Protein AF-A0A540VM34-F1 (afdb_monomer_lite)

Sequence (137 aa):
MKKLFKFVLFAAFVAGVVYAVKKVLAPPEGSSNQAGSGVLPPTEPVKSLDEAPLGGQISEELLKILVCPEDKGPLELVDDGKFLLNPRNGYKYPIRNGIPVMLIEEGKKYRDPSLIRQDGAGAQQTSDAPQASTQEG

pLDDT: mean 80.33, std 18.0, range [42.62, 98.25]

Secondary structure (DSSP, 8-state):
-HHHHHHHHHHHHHHHHHHHHHHHS---S------S---PPTT-----GGGSPB-----HHHHHH---TTT----EEETTTTEEEETTTTEEEEEETTEE---HHHHHHT--GGG---SS-----------------

Radius of gyration: 28.32 Å; chains: 1; bounding box: 49×44×104 Å

Structure (mmCIF, N/CA/C/O backbone):
data_AF-A0A540VM34-F1
#
_entry.id   AF-A0A540VM34-F1
#
loop_
_atom_site.group_PDB
_atom_site.id
_atom_site.type_symbol
_atom_site.label_atom_id
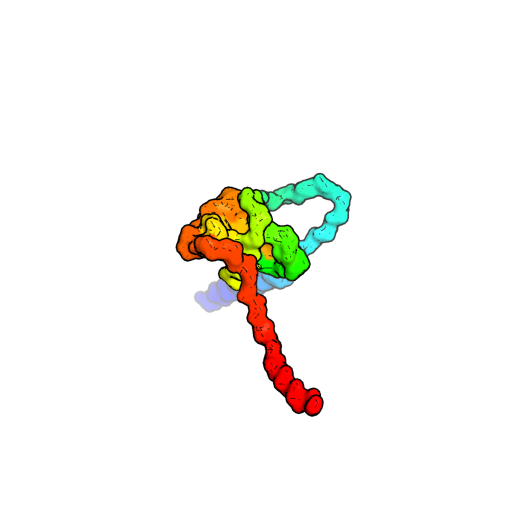_atom_site.label_alt_id
_atom_site.label_comp_id
_atom_site.label_asym_id
_atom_site.label_entity_id
_atom_site.label_seq_id
_atom_site.pdbx_PDB_ins_code
_atom_site.Cartn_x
_atom_site.Cartn_y
_atom_site.Cartn_z
_atom_site.occupancy
_atom_site.B_iso_or_equiv
_atom_site.auth_seq_id
_atom_site.auth_comp_id
_atom_site.auth_asym_id
_atom_site.auth_atom_id
_atom_site.pdbx_PDB_model_num
ATOM 1 N N . MET A 1 1 ? -13.014 -6.827 68.644 1.00 57.69 1 MET A N 1
ATOM 2 C CA . MET A 1 1 ? -12.666 -7.178 67.243 1.00 57.69 1 MET A CA 1
ATOM 3 C C . MET A 1 1 ? -13.706 -6.741 66.196 1.00 57.69 1 MET A C 1
ATOM 5 O O . MET A 1 1 ? -13.311 -6.310 65.126 1.00 57.69 1 MET A O 1
ATOM 9 N N . LYS A 1 2 ? -15.021 -6.740 66.485 1.00 56.34 2 LYS A N 1
ATOM 10 C CA . LYS A 1 2 ? -16.077 -6.352 65.514 1.00 56.34 2 LYS A CA 1
ATOM 11 C C . LYS A 1 2 ? -16.075 -4.871 65.081 1.00 56.34 2 LYS A C 1
ATOM 13 O O . LYS A 1 2 ? -16.583 -4.551 64.013 1.00 56.34 2 LYS A O 1
ATOM 18 N N . LYS A 1 3 ? -15.520 -3.964 65.900 1.00 62.41 3 LYS A N 1
ATOM 19 C CA . LYS A 1 3 ? -15.430 -2.529 65.567 1.00 62.41 3 LYS A CA 1
ATOM 20 C C . LYS A 1 3 ? -14.343 -2.243 64.525 1.00 62.41 3 LYS A C 1
ATOM 22 O O . LYS A 1 3 ? -14.598 -1.473 63.613 1.00 62.41 3 LYS A O 1
ATOM 27 N N . LEU A 1 4 ? -13.203 -2.935 64.588 1.00 71.31 4 LEU A N 1
ATOM 28 C CA . LEU A 1 4 ? -12.113 -2.780 63.617 1.00 71.31 4 LEU A CA 1
ATOM 29 C C . LEU A 1 4 ? -12.533 -3.238 62.210 1.00 71.31 4 LEU A C 1
ATOM 31 O O . LEU A 1 4 ? -12.266 -2.549 61.235 1.00 71.31 4 LEU A O 1
ATOM 35 N N . PHE A 1 5 ? -13.290 -4.337 62.117 1.00 72.25 5 PHE A N 1
ATOM 36 C CA . PHE A 1 5 ? -13.807 -4.829 60.836 1.00 72.25 5 PHE A CA 1
ATOM 37 C C . PHE A 1 5 ? -14.800 -3.849 60.184 1.00 72.25 5 PHE A C 1
ATOM 39 O O . PHE A 1 5 ? -14.773 -3.646 58.976 1.00 72.25 5 PHE A O 1
ATOM 46 N N . LYS A 1 6 ? -15.630 -3.166 60.986 1.00 71.06 6 LYS A N 1
ATOM 47 C CA . LYS A 1 6 ? -16.544 -2.120 60.493 1.00 71.06 6 LYS A CA 1
ATOM 48 C C . LYS A 1 6 ? -15.804 -0.884 59.971 1.00 71.06 6 LYS A C 1
ATOM 50 O O . LYS A 1 6 ? -16.241 -0.317 58.977 1.00 71.06 6 LYS A O 1
ATOM 55 N N . PHE A 1 7 ? -14.682 -0.501 60.587 1.00 84.00 7 PHE A N 1
ATOM 56 C CA . PHE A 1 7 ? -13.844 0.596 60.087 1.00 84.00 7 PHE A CA 1
ATOM 57 C C . PHE A 1 7 ? -13.169 0.253 58.754 1.00 84.00 7 PHE A C 1
ATOM 59 O O . PHE A 1 7 ? -13.161 1.088 57.855 1.00 84.00 7 PHE A O 1
ATOM 66 N N . VAL A 1 8 ? -12.669 -0.977 58.592 1.00 82.50 8 VAL A N 1
ATOM 67 C CA . VAL A 1 8 ? -12.047 -1.425 57.333 1.00 82.50 8 VAL A CA 1
ATOM 68 C C . VAL A 1 8 ? -13.070 -1.484 56.195 1.00 82.50 8 VAL A C 1
ATOM 70 O O . VAL A 1 8 ? -12.796 -0.989 55.103 1.00 82.50 8 VAL A O 1
ATOM 73 N N . LEU A 1 9 ? -14.276 -2.007 56.452 1.00 81.94 9 LEU A N 1
ATOM 74 C CA . LEU A 1 9 ? -15.349 -2.016 55.451 1.00 81.94 9 LEU A CA 1
ATOM 75 C C . LEU A 1 9 ? -15.804 -0.603 55.072 1.00 81.94 9 LEU A C 1
ATOM 77 O O . LEU A 1 9 ? -16.037 -0.330 53.898 1.00 81.94 9 LEU A O 1
ATOM 81 N N . PHE A 1 10 ? -15.890 0.306 56.045 1.00 85.31 10 PHE A N 1
ATOM 82 C CA . PHE A 1 10 ? -16.249 1.696 55.779 1.00 85.31 10 PHE A CA 1
ATOM 83 C C . PHE A 1 10 ? -15.180 2.412 54.942 1.00 85.31 10 PHE A C 1
ATOM 85 O O . PHE A 1 10 ? -15.513 3.087 53.972 1.00 85.31 10 PHE A O 1
ATOM 92 N N . ALA A 1 11 ? -13.896 2.210 55.249 1.00 87.19 11 ALA A N 1
ATOM 93 C CA . ALA A 1 11 ? -12.796 2.789 54.480 1.00 87.19 11 ALA A CA 1
ATOM 94 C C . ALA A 1 11 ? -12.765 2.279 53.027 1.00 87.19 11 ALA A C 1
ATOM 96 O O . ALA A 1 11 ? -12.603 3.074 52.101 1.00 87.19 11 ALA A O 1
ATOM 97 N N . ALA A 1 12 ? -12.985 0.977 52.814 1.00 86.62 12 ALA A N 1
ATOM 98 C CA . ALA A 1 12 ? -13.058 0.391 51.476 1.00 86.62 12 ALA A CA 1
ATOM 99 C C . ALA A 1 12 ? -14.254 0.927 50.672 1.00 86.62 12 ALA A C 1
ATOM 101 O O . ALA A 1 12 ? -14.125 1.221 49.484 1.00 86.62 12 ALA A O 1
ATOM 102 N N . PHE A 1 13 ? -15.404 1.111 51.327 1.00 90.56 13 PHE A N 1
ATOM 103 C CA . PHE A 1 13 ? -16.590 1.683 50.697 1.00 90.56 13 PHE A CA 1
ATOM 104 C C . PHE A 1 13 ? -16.362 3.139 50.270 1.00 90.56 13 PHE A C 1
ATOM 106 O O . PHE A 1 13 ? -16.627 3.489 49.123 1.00 90.56 13 PHE A O 1
ATOM 113 N N . VAL A 1 14 ? -15.800 3.974 51.151 1.00 91.25 14 VAL A N 1
ATOM 114 C CA . VAL A 1 14 ? -15.481 5.376 50.834 1.00 91.25 14 VAL A CA 1
ATOM 115 C C . VAL A 1 14 ? -14.466 5.465 49.691 1.00 91.25 14 VAL A C 1
ATOM 117 O O . VAL A 1 14 ? -14.670 6.241 48.759 1.00 91.25 14 VAL A O 1
ATOM 120 N N . ALA A 1 15 ? -13.421 4.633 49.700 1.00 87.31 15 ALA A N 1
ATOM 121 C CA . ALA A 1 15 ? -12.453 4.573 48.605 1.00 87.31 15 ALA A CA 1
ATOM 122 C C . ALA A 1 15 ? -13.104 4.163 47.269 1.00 87.31 15 ALA A C 1
ATOM 124 O O . ALA A 1 15 ? -12.817 4.765 46.233 1.00 87.31 15 ALA A O 1
ATOM 125 N N . GLY A 1 16 ? -14.023 3.191 47.290 1.00 91.25 16 GLY A N 1
ATOM 126 C CA . GLY A 1 16 ? -14.786 2.771 46.112 1.00 91.25 16 GLY A CA 1
ATOM 127 C C . GLY A 1 16 ? -15.694 3.871 45.556 1.00 91.25 16 GLY A C 1
ATOM 128 O O . GLY A 1 16 ? -15.727 4.085 44.345 1.00 91.25 16 GLY A O 1
ATOM 129 N N . VAL A 1 17 ? -16.379 4.619 46.426 1.00 91.12 17 VAL A N 1
ATOM 130 C CA . VAL A 1 17 ? -17.237 5.748 46.026 1.00 91.12 17 VAL A CA 1
ATOM 131 C C . VAL A 1 17 ? -16.410 6.877 45.411 1.00 91.12 17 VAL A C 1
ATOM 133 O O . VAL A 1 17 ? -16.764 7.379 44.347 1.00 91.12 17 VAL A O 1
ATOM 136 N N . VAL A 1 18 ? -15.276 7.241 46.018 1.00 86.94 18 VAL A N 1
ATOM 137 C CA . VAL A 1 18 ? -14.362 8.256 45.463 1.00 86.94 18 VAL A CA 1
ATOM 138 C C . VAL A 1 18 ? -13.838 7.832 44.088 1.00 86.94 18 VAL A C 1
ATOM 140 O O . VAL A 1 18 ? -13.800 8.645 43.164 1.00 86.94 18 VAL A O 1
ATOM 143 N N . TYR A 1 19 ? -13.486 6.554 43.921 1.00 88.69 19 TYR A N 1
ATOM 144 C CA . TYR A 1 19 ? -13.058 6.012 42.632 1.00 88.69 19 TYR A CA 1
ATOM 145 C C . TYR A 1 19 ? -14.173 6.080 41.576 1.00 88.69 19 TYR A C 1
ATOM 147 O O . TYR A 1 19 ? -13.922 6.498 40.445 1.00 88.69 19 TYR A O 1
ATOM 155 N N . ALA A 1 20 ? -15.410 5.738 41.946 1.00 86.88 20 ALA A N 1
ATOM 156 C CA . ALA A 1 20 ? -16.559 5.811 41.047 1.00 86.88 20 ALA A CA 1
ATOM 157 C C . ALA A 1 20 ? -16.878 7.256 40.625 1.00 86.88 20 ALA A C 1
ATOM 159 O O . ALA A 1 20 ? -17.071 7.513 39.439 1.00 86.88 20 ALA A O 1
ATOM 160 N N . VAL A 1 21 ? -16.850 8.215 41.559 1.00 85.56 21 VAL A N 1
ATOM 161 C CA . VAL A 1 21 ? -17.077 9.641 41.258 1.00 85.56 21 VAL A CA 1
ATOM 162 C C . VAL A 1 21 ? -15.982 10.188 40.346 1.00 85.56 21 VAL A C 1
ATOM 164 O O . VAL A 1 21 ? -16.295 10.837 39.352 1.00 85.56 21 VAL A O 1
ATOM 167 N N . LYS A 1 22 ? -14.706 9.873 40.611 1.00 76.44 22 LYS A N 1
ATOM 168 C CA . LYS A 1 22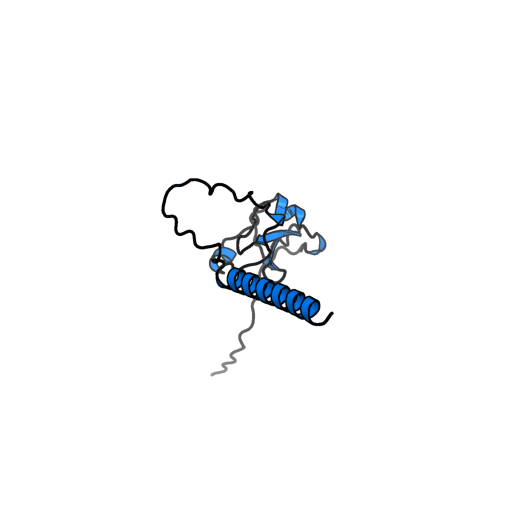 ? -13.601 10.285 39.732 1.00 76.44 22 LYS A CA 1
ATOM 169 C C . LYS A 1 22 ? -13.733 9.688 38.327 1.00 76.44 22 LYS A C 1
ATOM 171 O O . LYS A 1 22 ? -13.370 10.346 37.362 1.00 76.44 22 LYS A O 1
ATOM 176 N N . LYS A 1 23 ? -14.259 8.465 38.200 1.00 76.31 23 LYS A N 1
ATOM 177 C CA . LYS A 1 23 ? -14.473 7.808 36.903 1.00 76.31 23 LYS A CA 1
ATOM 178 C C . LYS A 1 23 ? -15.663 8.375 36.121 1.00 76.31 23 LYS A C 1
ATOM 180 O O . LYS A 1 23 ? -15.616 8.372 34.899 1.00 76.31 23 LYS A O 1
ATOM 185 N N . VAL A 1 24 ? -16.695 8.872 36.804 1.00 75.06 24 VAL A N 1
ATOM 186 C CA . VAL A 1 24 ? -17.874 9.505 36.180 1.00 75.06 24 VAL A CA 1
ATOM 187 C C . VAL A 1 24 ? -17.633 10.983 35.849 1.00 75.06 24 VAL A C 1
ATOM 189 O O . VAL A 1 24 ? -18.160 11.474 34.858 1.00 75.06 24 VAL A O 1
ATOM 192 N N . LEU A 1 25 ? -16.824 11.687 36.648 1.00 68.44 25 LEU A N 1
ATOM 193 C CA . LEU A 1 25 ? -16.521 13.115 36.483 1.00 68.44 25 LEU A CA 1
ATOM 194 C C . LEU A 1 25 ? -15.173 13.376 35.782 1.00 68.44 25 LEU A C 1
ATOM 196 O O . LEU A 1 25 ? -14.664 14.494 35.827 1.00 68.44 25 LEU A O 1
ATOM 200 N N . ALA A 1 26 ? -14.559 12.356 35.178 1.00 59.53 26 ALA A N 1
ATOM 201 C CA . ALA A 1 26 ? -13.395 12.556 34.321 1.00 59.53 26 ALA A CA 1
ATOM 202 C C . ALA A 1 26 ? -13.879 13.115 32.970 1.00 59.53 26 ALA A C 1
ATOM 204 O O . ALA A 1 26 ? -14.662 12.438 32.297 1.00 59.53 26 ALA A O 1
ATOM 205 N N . PRO A 1 27 ? -13.476 14.334 32.569 1.00 56.03 27 PRO A N 1
ATOM 206 C CA . PRO A 1 27 ? -13.858 14.875 31.272 1.00 56.03 27 PRO A CA 1
ATOM 207 C C . PRO A 1 27 ? -13.276 14.007 30.142 1.00 56.03 27 PRO A C 1
ATOM 209 O O . PRO A 1 27 ? -12.161 13.496 30.283 1.00 56.03 27 PRO A O 1
ATOM 212 N N . PRO A 1 28 ? -14.000 13.814 29.023 1.00 58.94 28 PRO A N 1
ATOM 213 C CA . PRO A 1 28 ? -13.429 13.196 27.838 1.00 58.94 28 PRO A CA 1
ATOM 214 C C . PRO A 1 28 ? -12.357 14.131 27.267 1.00 58.94 28 PRO A C 1
ATOM 216 O O . PRO A 1 28 ? -12.651 15.202 26.738 1.00 58.94 28 PRO A O 1
ATOM 219 N N . GLU A 1 29 ? -11.101 13.724 27.405 1.00 47.88 29 GLU A N 1
ATOM 220 C CA . GLU A 1 29 ? -9.968 14.303 26.689 1.00 47.88 29 GLU A CA 1
ATOM 221 C C . GLU A 1 29 ? -10.206 14.115 25.184 1.00 47.88 29 GLU A C 1
ATOM 223 O O . GLU A 1 29 ? -10.138 12.996 24.673 1.00 47.88 29 GLU A O 1
ATOM 228 N N . GLY A 1 30 ? -10.532 15.198 24.477 1.00 55.91 30 GLY A N 1
ATOM 229 C CA . GLY A 1 30 ? -10.631 15.183 23.018 1.00 55.91 30 GLY A CA 1
ATOM 230 C C . GLY A 1 30 ? -11.756 16.040 22.458 1.00 55.91 30 GLY A C 1
ATOM 231 O O . GLY A 1 30 ? -12.710 15.520 21.890 1.00 55.91 30 GLY A O 1
ATOM 232 N N . SER A 1 31 ? -11.643 17.363 22.580 1.00 48.69 31 SER A N 1
ATOM 233 C CA . SER A 1 31 ? -12.435 18.285 21.761 1.00 48.69 31 SER A CA 1
ATOM 234 C C . SER A 1 31 ? -11.703 19.617 21.602 1.00 48.69 31 SER A C 1
ATOM 236 O O . SER A 1 31 ? -12.047 20.616 22.232 1.00 48.69 31 SER A O 1
ATOM 238 N N . SER A 1 32 ? -10.668 19.641 20.763 1.00 52.59 32 SER A N 1
ATOM 239 C CA . SER A 1 32 ? -10.017 20.879 20.333 1.00 52.59 32 SER A CA 1
ATOM 240 C C . SER A 1 32 ? -10.715 21.436 19.089 1.00 52.59 32 SER A C 1
ATOM 242 O O . SER A 1 32 ? -10.392 21.111 17.951 1.00 52.59 32 SER A O 1
ATOM 244 N N . ASN A 1 33 ? -11.672 22.337 19.313 1.00 57.00 33 ASN A N 1
ATOM 245 C CA . ASN A 1 33 ? -11.976 23.380 18.337 1.00 57.00 33 ASN A CA 1
ATOM 246 C C . ASN A 1 33 ? -10.893 24.454 18.481 1.00 57.00 33 ASN A C 1
ATOM 248 O O . ASN A 1 33 ? -10.964 25.287 19.383 1.00 57.00 33 ASN A O 1
ATOM 252 N N . GLN A 1 34 ? -9.875 24.425 17.620 1.00 54.41 34 GLN A N 1
ATOM 253 C CA . GLN A 1 34 ? -8.922 25.525 17.512 1.00 54.41 34 GLN A CA 1
ATOM 254 C C . GLN A 1 34 ? -8.822 25.958 16.053 1.00 54.41 34 GLN A C 1
ATOM 256 O O . GLN A 1 34 ? -8.155 25.349 15.221 1.00 54.41 34 GLN A O 1
ATOM 261 N N . ALA A 1 35 ? -9.563 27.019 15.751 1.00 52.47 35 ALA A N 1
ATOM 262 C CA . ALA A 1 35 ? -9.453 27.744 14.505 1.00 52.47 35 ALA A CA 1
ATOM 263 C C . ALA A 1 35 ? -8.126 28.524 14.477 1.00 52.47 35 ALA A C 1
ATOM 265 O O . ALA A 1 35 ? -7.865 29.345 15.352 1.00 52.47 35 ALA A O 1
ATOM 266 N N . GLY A 1 36 ? -7.331 28.282 13.433 1.00 56.59 36 GLY A N 1
ATOM 267 C CA . GLY A 1 36 ? -6.559 29.322 12.750 1.00 56.59 36 GLY A CA 1
ATOM 268 C C . GLY A 1 36 ? -5.299 29.862 13.429 1.00 56.59 36 GLY A C 1
ATOM 269 O O . GLY A 1 36 ? -5.254 31.027 13.800 1.00 56.59 36 GLY A O 1
ATOM 270 N N . SER A 1 37 ? -4.231 29.067 13.459 1.00 60.62 37 SER A N 1
ATOM 271 C CA . SER A 1 37 ? -2.860 29.535 13.202 1.00 60.62 37 SER A CA 1
ATOM 272 C C . SER A 1 37 ? -2.006 28.302 12.911 1.00 60.62 37 SER A C 1
ATOM 274 O O . SER A 1 37 ? -2.106 27.320 13.641 1.00 60.62 37 SER A O 1
ATOM 276 N N . GLY A 1 38 ? -1.231 28.305 11.825 1.00 61.41 38 GLY A N 1
ATOM 277 C CA . GLY A 1 38 ? -0.424 27.167 11.364 1.00 61.41 38 GLY A CA 1
ATOM 278 C C . GLY A 1 38 ? 0.769 26.865 12.273 1.00 61.41 38 GLY A C 1
ATOM 279 O O . GLY A 1 38 ? 1.915 26.978 11.852 1.00 61.41 38 GLY A O 1
ATOM 280 N N . VAL A 1 39 ? 0.500 26.494 13.520 1.00 60.94 39 VAL A N 1
ATOM 281 C CA . VAL A 1 39 ? 1.467 25.964 14.474 1.00 60.94 39 VAL A CA 1
ATOM 282 C C . VAL A 1 39 ? 1.149 24.480 14.605 1.00 60.94 39 VAL A C 1
ATOM 284 O O . VAL A 1 39 ? 0.027 24.121 14.961 1.00 60.94 39 VAL A O 1
ATOM 287 N N . LEU A 1 40 ? 2.114 23.615 14.269 1.00 61.44 40 LEU A N 1
ATOM 288 C CA . LEU A 1 40 ? 2.012 22.186 14.575 1.00 61.44 40 LEU A CA 1
ATOM 289 C C . LEU A 1 40 ? 1.638 22.053 16.060 1.00 61.44 40 LEU A C 1
ATOM 291 O O . LEU A 1 40 ? 2.281 22.717 16.880 1.00 61.44 40 LEU A O 1
ATOM 295 N N . PRO A 1 41 ? 0.608 21.265 16.420 1.00 62.03 41 PRO A N 1
ATOM 296 C CA . PRO A 1 41 ? 0.183 21.142 17.805 1.00 62.03 41 PRO A CA 1
ATOM 297 C C . PRO A 1 41 ? 1.400 20.783 18.665 1.00 62.03 41 PRO A C 1
ATOM 299 O O . PRO A 1 41 ? 2.134 19.847 18.325 1.00 62.03 41 PRO A O 1
ATOM 302 N N . PRO A 1 42 ? 1.673 21.528 19.750 1.00 65.12 42 PRO A N 1
ATOM 303 C CA . PRO A 1 42 ? 2.748 21.155 20.640 1.00 65.12 42 PRO A CA 1
ATOM 304 C C . PRO A 1 42 ? 2.331 19.826 21.266 1.00 65.12 42 PRO A C 1
ATOM 306 O O . PRO A 1 42 ? 1.309 19.762 21.939 1.00 65.12 42 PRO A O 1
ATOM 309 N N . THR A 1 43 ? 3.137 18.783 21.067 1.00 58.12 43 THR A N 1
ATOM 310 C CA . THR A 1 43 ? 3.133 17.527 21.845 1.00 58.12 43 THR A CA 1
ATOM 311 C C . THR A 1 43 ? 2.255 16.348 21.404 1.00 58.12 43 THR A C 1
ATOM 313 O O . THR A 1 43 ? 1.833 15.565 22.249 1.00 58.12 43 THR A O 1
ATOM 316 N N . GLU A 1 44 ? 2.136 16.068 20.104 1.00 60.00 44 GLU A N 1
ATOM 317 C CA . GLU A 1 44 ? 2.095 14.651 19.702 1.00 60.00 44 GLU A CA 1
ATOM 318 C C . GLU A 1 44 ? 3.411 14.271 19.015 1.00 60.00 44 GLU A C 1
ATOM 320 O O . GLU A 1 44 ? 3.771 14.909 18.021 1.00 60.00 44 GLU A O 1
ATOM 325 N N . PRO A 1 45 ? 4.172 13.276 19.524 1.00 68.31 45 PRO A N 1
ATOM 326 C CA . PRO A 1 45 ? 5.272 12.720 18.752 1.00 68.31 45 PRO A CA 1
ATOM 327 C C . PRO A 1 45 ? 4.691 12.255 17.419 1.00 68.31 45 PRO A C 1
ATOM 329 O O . PRO A 1 45 ? 3.668 11.566 17.401 1.00 68.31 45 PRO A O 1
ATOM 332 N N . VAL A 1 46 ? 5.310 12.679 16.316 1.00 61.41 46 VAL A N 1
ATOM 333 C CA . VAL A 1 46 ? 4.919 12.246 14.973 1.00 61.41 46 VAL A CA 1
ATOM 334 C C . VAL A 1 46 ? 5.024 10.726 14.968 1.00 61.41 46 VAL A C 1
ATOM 336 O O . VAL A 1 46 ? 6.126 10.181 14.972 1.00 61.41 46 VAL A O 1
ATOM 339 N N . LYS A 1 47 ? 3.875 10.053 15.071 1.00 72.50 47 LYS A N 1
ATOM 340 C CA . LYS A 1 47 ? 3.799 8.595 15.049 1.00 72.50 47 LYS A CA 1
ATOM 341 C C . LYS A 1 47 ? 4.379 8.153 13.706 1.00 72.50 47 LYS A C 1
ATOM 343 O O . LYS A 1 47 ? 4.068 8.749 12.671 1.00 72.50 47 LYS A O 1
ATOM 348 N N . SER A 1 48 ? 5.283 7.186 13.734 1.00 80.56 48 SER A N 1
ATOM 349 C CA . SER A 1 48 ? 5.862 6.615 12.531 1.00 80.56 48 SER A CA 1
ATOM 350 C C . SER A 1 48 ? 4.750 6.007 11.670 1.00 80.56 48 SER A C 1
ATOM 352 O O . SER A 1 48 ? 3.681 5.622 12.159 1.00 80.56 48 SER A O 1
ATOM 354 N N . LEU A 1 49 ? 4.987 5.928 10.358 1.00 81.06 49 LEU A N 1
ATOM 355 C CA . LEU A 1 49 ? 4.005 5.386 9.414 1.00 81.06 49 LEU A CA 1
ATOM 356 C C . LEU A 1 49 ? 3.582 3.957 9.778 1.00 81.06 49 LEU A C 1
ATOM 358 O O . LEU A 1 49 ? 2.451 3.564 9.503 1.00 81.06 49 LEU A O 1
ATOM 362 N N . ASP A 1 50 ? 4.461 3.197 10.427 1.00 85.25 50 ASP A N 1
ATOM 363 C CA . ASP A 1 50 ? 4.218 1.803 10.769 1.00 85.25 50 ASP A CA 1
ATOM 364 C C . ASP A 1 50 ? 3.189 1.611 11.881 1.00 85.25 50 ASP A C 1
ATOM 366 O O . ASP A 1 50 ? 2.495 0.592 11.883 1.00 85.25 50 ASP A O 1
ATOM 370 N N . GLU A 1 51 ? 3.025 2.594 12.771 1.00 87.31 51 GLU A N 1
ATOM 371 C CA . GLU A 1 51 ? 2.049 2.514 13.862 1.00 87.31 51 GLU A CA 1
ATOM 372 C C . GLU A 1 51 ? 0.613 2.824 13.423 1.00 87.31 51 GLU A C 1
ATOM 374 O O . GLU A 1 51 ? -0.336 2.469 14.125 1.00 87.31 51 GLU A O 1
ATOM 379 N N . ALA A 1 52 ? 0.420 3.486 12.279 1.00 89.12 52 ALA A N 1
ATOM 380 C CA . ALA A 1 52 ? -0.918 3.812 11.802 1.00 89.12 52 ALA A CA 1
ATOM 381 C C . ALA A 1 52 ? -1.658 2.540 11.325 1.00 89.12 52 ALA A C 1
ATOM 383 O O . ALA A 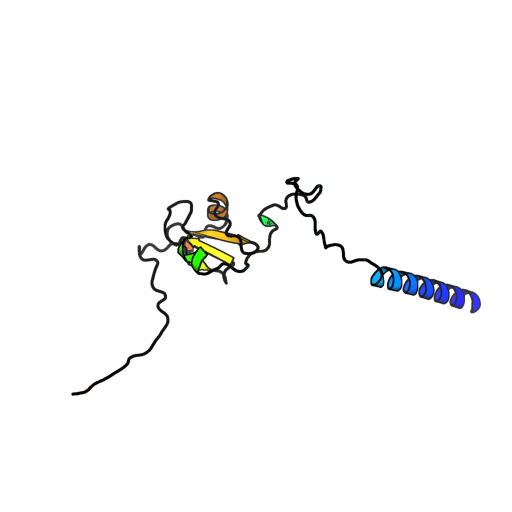1 52 ? -1.094 1.772 10.541 1.00 89.12 52 ALA A O 1
ATOM 384 N N . PRO A 1 53 ? -2.918 2.305 11.741 1.00 91.81 53 PRO A N 1
ATOM 385 C CA . PRO A 1 53 ? -3.681 1.127 11.330 1.00 91.81 53 PRO A CA 1
ATOM 386 C C . PRO A 1 53 ? -3.821 1.000 9.808 1.00 91.81 53 PRO A C 1
ATOM 388 O O . PRO A 1 53 ? -4.023 1.994 9.110 1.00 91.81 53 PRO A O 1
ATOM 391 N N . LEU A 1 54 ? -3.753 -0.235 9.300 1.00 95.00 54 LEU A N 1
ATOM 392 C CA . LEU A 1 54 ? -4.025 -0.534 7.892 1.00 95.00 54 LEU A CA 1
ATOM 393 C C . LEU A 1 54 ? -5.524 -0.434 7.571 1.00 95.00 54 LEU A C 1
ATOM 395 O O . LEU A 1 54 ? -6.372 -0.803 8.384 1.00 95.00 54 LEU A O 1
ATOM 399 N N . GLY A 1 55 ? -5.824 -0.022 6.342 1.00 93.19 55 GLY A N 1
ATOM 400 C CA . GLY A 1 55 ? -7.166 0.128 5.790 1.00 93.19 55 GLY A CA 1
ATOM 401 C C . GLY A 1 55 ? -7.741 1.538 5.940 1.00 93.19 55 GLY A C 1
ATOM 402 O O . GLY A 1 55 ? -7.026 2.514 6.175 1.00 93.19 55 GLY A O 1
ATOM 403 N N . GLY A 1 56 ? -9.059 1.628 5.774 1.00 93.06 56 GLY A N 1
ATOM 404 C CA . GLY A 1 56 ? -9.833 2.868 5.704 1.00 93.06 56 GLY A CA 1
ATOM 405 C C . GLY A 1 56 ? -10.472 3.058 4.328 1.00 93.06 56 GLY A C 1
ATOM 406 O O . GLY A 1 56 ? -10.162 2.344 3.379 1.00 93.06 56 GLY A O 1
ATOM 407 N N . GLN A 1 57 ? -11.406 4.000 4.233 1.00 91.06 57 GLN A N 1
ATOM 408 C CA . GLN A 1 57 ? -12.185 4.229 3.016 1.00 91.06 57 GLN A CA 1
ATOM 409 C C . GLN A 1 57 ? -11.443 5.119 2.012 1.00 91.06 57 GLN A C 1
ATOM 411 O O . GLN A 1 57 ? -10.979 6.203 2.360 1.00 91.06 57 GLN A O 1
ATOM 416 N N . ILE A 1 58 ? -11.380 4.672 0.759 1.00 91.25 58 ILE A N 1
ATOM 417 C CA . ILE A 1 58 ? -10.886 5.442 -0.388 1.00 91.25 58 ILE A CA 1
ATOM 418 C C . ILE A 1 58 ? -12.036 5.569 -1.382 1.00 91.25 58 ILE A C 1
ATOM 420 O O . ILE A 1 58 ? -12.759 4.601 -1.615 1.00 91.25 58 ILE A O 1
ATOM 424 N N . SER A 1 59 ? -12.216 6.752 -1.970 1.00 92.75 59 SER A N 1
ATOM 425 C CA . SER A 1 59 ? -13.227 6.944 -3.008 1.00 92.75 59 SER A CA 1
ATOM 426 C C . SER A 1 59 ? -12.845 6.231 -4.308 1.00 92.75 59 SER A C 1
ATOM 428 O O . SER A 1 59 ? -11.680 6.189 -4.707 1.00 92.75 59 SER A O 1
ATOM 430 N N . GLU A 1 60 ? -13.843 5.717 -5.023 1.00 91.50 60 GLU A N 1
ATOM 431 C CA . GLU A 1 60 ? -13.634 5.079 -6.329 1.00 91.50 60 GLU A CA 1
ATOM 432 C C . GLU A 1 60 ? -13.027 6.035 -7.364 1.00 91.50 60 GLU A C 1
ATOM 434 O O . GLU A 1 60 ? -12.259 5.617 -8.227 1.00 91.50 60 GLU A O 1
ATOM 439 N N . GLU A 1 61 ? -13.356 7.326 -7.284 1.00 92.69 61 GLU A N 1
ATOM 440 C CA . GLU A 1 61 ? -12.781 8.360 -8.148 1.00 92.69 61 GLU A CA 1
ATOM 441 C C . GLU A 1 61 ? -11.274 8.516 -7.917 1.00 92.69 61 GLU A C 1
ATOM 443 O O . GLU A 1 61 ? -10.511 8.565 -8.881 1.00 92.69 61 GLU A O 1
ATOM 448 N N . LEU A 1 62 ? -10.829 8.505 -6.652 1.00 91.81 62 LEU A N 1
ATOM 449 C CA . LEU A 1 62 ? -9.407 8.546 -6.323 1.00 91.81 62 LEU A CA 1
ATOM 450 C C . LEU A 1 62 ? -8.698 7.276 -6.811 1.00 91.81 62 LEU A C 1
ATOM 452 O O . LEU A 1 62 ? -7.646 7.368 -7.436 1.00 91.81 62 LEU A O 1
ATOM 456 N N . LEU A 1 63 ? -9.285 6.091 -6.609 1.00 91.69 63 LEU A N 1
ATOM 457 C CA . LEU A 1 63 ? -8.699 4.833 -7.094 1.00 91.69 63 LEU A CA 1
ATOM 458 C C . LEU A 1 63 ? -8.455 4.839 -8.612 1.00 91.69 63 LEU A C 1
ATOM 460 O O . LEU A 1 63 ? -7.441 4.311 -9.058 1.00 91.69 63 LEU A O 1
ATOM 464 N N . LYS A 1 64 ? -9.331 5.480 -9.399 1.00 91.44 64 LYS A N 1
ATOM 465 C CA . LYS A 1 64 ? -9.194 5.582 -10.864 1.00 91.44 64 LYS A CA 1
ATOM 466 C C . LYS A 1 64 ? -8.020 6.452 -11.321 1.00 91.44 64 LYS A C 1
ATOM 468 O O . LYS A 1 64 ? -7.535 6.251 -12.431 1.00 91.44 64 LYS A O 1
ATOM 473 N N . ILE A 1 65 ? -7.578 7.413 -10.507 1.00 94.81 65 ILE A N 1
ATOM 474 C CA . ILE A 1 65 ? -6.449 8.300 -10.842 1.00 94.81 65 ILE A CA 1
ATOM 475 C C . ILE A 1 65 ? -5.116 7.824 -10.254 1.00 94.81 65 ILE A C 1
ATOM 477 O O . ILE A 1 65 ? -4.059 8.313 -10.654 1.00 94.81 65 ILE A O 1
ATOM 481 N N . LEU A 1 66 ? -5.143 6.899 -9.290 1.00 95.12 66 LEU A N 1
ATOM 482 C CA . LEU A 1 66 ? -3.934 6.397 -8.649 1.00 95.12 66 LEU A CA 1
ATOM 483 C C . LEU A 1 66 ? -3.150 5.477 -9.586 1.00 95.12 66 LEU A C 1
ATOM 485 O O . LEU A 1 66 ? -3.678 4.546 -10.190 1.00 95.12 66 LEU A O 1
ATOM 489 N N . VAL A 1 67 ? -1.843 5.713 -9.639 1.00 97.12 67 VAL A N 1
ATOM 490 C CA . VAL A 1 67 ? -0.884 4.922 -10.412 1.00 97.12 67 VAL A CA 1
ATOM 491 C C . VAL A 1 67 ? 0.317 4.571 -9.550 1.00 97.12 67 VAL A C 1
ATOM 493 O O . VAL A 1 67 ? 0.623 5.261 -8.576 1.00 97.12 67 VAL A O 1
ATOM 496 N N . CYS A 1 68 ? 1.028 3.505 -9.907 1.00 97.56 68 CYS A N 1
ATOM 497 C CA . CYS A 1 68 ? 2.246 3.118 -9.206 1.00 97.56 68 CYS A CA 1
ATOM 498 C C . CYS A 1 68 ? 3.291 4.256 -9.263 1.00 97.56 68 CYS A C 1
ATOM 500 O O . CYS A 1 68 ? 3.598 4.747 -10.348 1.00 97.56 68 CYS A O 1
ATOM 502 N N . PRO A 1 69 ? 3.888 4.687 -8.136 1.00 97.94 69 PRO A N 1
ATOM 503 C CA . PRO A 1 69 ? 4.895 5.745 -8.128 1.00 97.94 69 PRO A CA 1
ATOM 504 C C . PRO A 1 69 ? 6.191 5.357 -8.854 1.00 97.94 69 PRO A C 1
ATOM 506 O O . PRO A 1 69 ? 6.858 6.257 -9.358 1.00 97.94 69 PRO A O 1
ATOM 509 N N . GLU A 1 70 ? 6.521 4.065 -8.947 1.00 97.31 70 GLU A N 1
ATOM 510 C CA . GLU A 1 70 ? 7.731 3.571 -9.623 1.00 97.31 70 GLU A CA 1
ATOM 511 C C . GLU A 1 70 ? 7.577 3.585 -11.153 1.00 97.31 70 GLU A C 1
ATOM 513 O O . GLU A 1 70 ? 8.359 4.226 -11.846 1.00 97.31 70 GLU A O 1
ATOM 518 N N . ASP A 1 71 ? 6.558 2.902 -11.687 1.00 95.88 71 ASP A N 1
ATOM 519 C CA . ASP A 1 71 ? 6.426 2.637 -13.131 1.00 95.88 71 ASP A CA 1
ATOM 520 C C . ASP A 1 71 ? 5.219 3.324 -13.795 1.00 95.88 71 ASP A C 1
ATOM 522 O O . ASP A 1 71 ? 5.016 3.190 -14.999 1.00 95.88 71 ASP A O 1
ATOM 526 N N . LYS A 1 72 ? 4.419 4.065 -13.017 1.00 96.00 72 LYS A N 1
ATOM 527 C CA . LYS A 1 72 ? 3.228 4.817 -13.453 1.00 96.00 72 LYS A CA 1
ATOM 528 C C . LYS A 1 72 ? 2.099 3.978 -14.057 1.00 96.00 72 LYS A C 1
ATOM 530 O O . LYS A 1 72 ? 1.166 4.548 -14.614 1.00 96.00 72 LYS A O 1
ATOM 535 N N . GLY A 1 73 ? 2.132 2.653 -13.934 1.00 94.50 73 GLY A N 1
ATOM 536 C CA . GLY A 1 73 ? 1.040 1.807 -14.412 1.00 94.50 73 GLY A CA 1
ATOM 537 C C . GLY A 1 73 ? -0.080 1.608 -13.377 1.00 94.50 73 GLY A C 1
ATOM 538 O O . GLY A 1 73 ? 0.026 2.081 -12.238 1.00 94.50 73 GLY A O 1
ATOM 539 N N . PRO A 1 74 ? -1.142 0.867 -13.747 1.00 94.50 74 PRO A N 1
ATOM 540 C CA . PRO A 1 74 ? -2.318 0.657 -12.904 1.00 94.50 74 PRO A CA 1
ATOM 541 C C . PRO A 1 74 ? -2.003 -0.137 -11.631 1.00 94.50 74 PRO A C 1
ATOM 543 O O . PRO A 1 74 ? -1.011 -0.881 -11.580 1.00 94.50 74 PRO A O 1
ATOM 546 N N . LEU A 1 75 ? -2.881 0.032 -10.639 1.00 95.75 75 LEU A N 1
ATOM 547 C CA . LEU A 1 75 ? -2.858 -0.609 -9.326 1.00 95.75 75 LEU A CA 1
ATOM 548 C C . LEU A 1 75 ? -4.165 -1.364 -9.067 1.00 95.75 75 LEU A C 1
ATOM 550 O O . LEU A 1 75 ? -5.223 -0.967 -9.548 1.00 95.75 75 LEU A O 1
ATOM 554 N N . GLU A 1 76 ? -4.086 -2.416 -8.260 1.00 95.12 76 GLU A N 1
ATOM 555 C CA . GLU A 1 76 ? -5.230 -3.230 -7.852 1.00 95.12 76 GLU A CA 1
ATOM 556 C C . GLU A 1 76 ? -5.418 -3.186 -6.343 1.00 95.12 76 GLU A C 1
ATOM 558 O O . GLU A 1 76 ? -4.456 -3.268 -5.581 1.00 95.12 76 GLU A O 1
ATOM 563 N N . LEU A 1 77 ? -6.666 -3.075 -5.904 1.00 95.88 77 LEU A N 1
ATOM 564 C CA . LEU A 1 77 ? -6.991 -3.118 -4.490 1.00 95.88 77 LEU A CA 1
ATOM 565 C C . LEU A 1 77 ? -6.981 -4.576 -4.008 1.00 95.88 77 LEU A C 1
ATOM 567 O O . LEU A 1 77 ? -7.704 -5.411 -4.547 1.00 95.88 77 LEU A O 1
ATOM 571 N N . VAL A 1 78 ? -6.172 -4.879 -2.994 1.00 95.94 78 VAL A N 1
ATOM 572 C CA . VAL A 1 78 ? -6.023 -6.233 -2.433 1.00 95.94 78 VAL A CA 1
ATOM 573 C C . VAL A 1 78 ? -6.113 -6.215 -0.905 1.00 95.94 78 VAL A C 1
ATOM 575 O O . VAL A 1 78 ? -6.172 -5.150 -0.282 1.00 95.94 78 VAL A O 1
ATOM 578 N N . ASP A 1 79 ? -6.132 -7.404 -0.299 1.00 95.94 79 ASP A N 1
ATOM 579 C CA . ASP A 1 79 ? -6.185 -7.616 1.154 1.00 95.94 79 ASP A CA 1
ATOM 580 C C . ASP A 1 79 ? -7.332 -6.848 1.831 1.00 95.94 79 ASP A C 1
ATOM 582 O O . ASP A 1 79 ? -7.124 -6.098 2.789 1.00 95.94 79 ASP A O 1
ATOM 586 N N . ASP A 1 80 ? -8.545 -7.001 1.298 1.00 94.75 80 ASP A N 1
ATOM 587 C CA . ASP A 1 80 ? -9.759 -6.328 1.780 1.00 94.75 80 ASP A CA 1
ATOM 588 C C . ASP A 1 80 ? -9.641 -4.794 1.811 1.00 94.75 80 ASP A C 1
ATOM 590 O O . ASP A 1 80 ? -10.136 -4.130 2.722 1.00 94.75 80 ASP A O 1
ATOM 594 N N . GLY A 1 81 ? -8.939 -4.210 0.836 1.00 94.12 81 GLY A N 1
ATOM 595 C CA . GLY A 1 81 ? -8.783 -2.758 0.754 1.00 94.12 81 GLY A CA 1
ATOM 596 C C . GLY A 1 81 ? -7.641 -2.183 1.582 1.00 94.12 81 GLY A C 1
ATOM 597 O O . GLY A 1 81 ? -7.605 -0.977 1.813 1.00 94.12 81 GLY A O 1
ATOM 598 N N . LYS A 1 82 ? -6.703 -3.015 2.044 1.00 97.31 82 LYS A N 1
ATOM 599 C CA . LYS A 1 82 ? -5.557 -2.563 2.851 1.00 97.31 82 LYS A CA 1
ATOM 600 C C . LYS A 1 82 ? -4.328 -2.221 2.021 1.00 97.31 82 LYS A C 1
ATOM 602 O O . LYS A 1 82 ? -3.461 -1.509 2.522 1.00 97.31 82 LYS A O 1
ATOM 607 N N . PHE A 1 83 ? -4.238 -2.708 0.784 1.00 97.88 83 PHE A N 1
ATOM 608 C CA . PHE A 1 83 ? -3.081 -2.480 -0.078 1.00 97.88 83 PHE A CA 1
ATOM 609 C C . PHE A 1 83 ? -3.476 -2.191 -1.525 1.00 97.88 83 PHE A C 1
ATOM 611 O O . PHE A 1 83 ? -4.464 -2.718 -2.034 1.00 97.88 83 PHE A O 1
ATOM 618 N N . LEU A 1 84 ? -2.640 -1.399 -2.196 1.00 98.00 84 LEU A N 1
ATOM 619 C CA . LEU A 1 84 ? -2.631 -1.229 -3.645 1.00 98.00 84 LEU A CA 1
ATOM 620 C C . LEU A 1 84 ? -1.4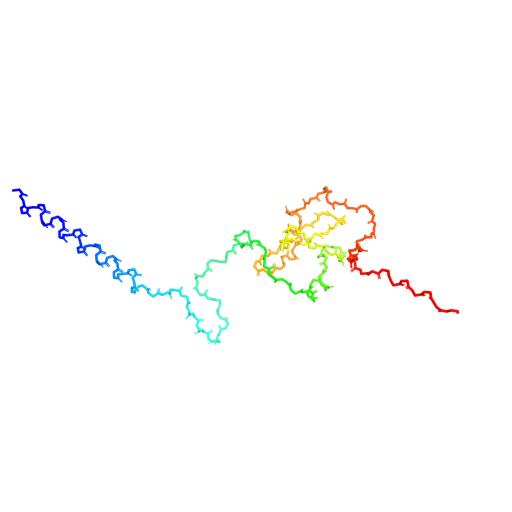64 -2.031 -4.231 1.00 98.00 84 LEU A C 1
ATOM 622 O O . LEU A 1 84 ? -0.302 -1.707 -3.987 1.00 98.00 84 LEU A O 1
ATOM 626 N N . LEU A 1 85 ? -1.765 -3.083 -4.984 1.00 98.00 85 LEU A N 1
ATOM 627 C CA . LEU A 1 85 ? -0.803 -3.968 -5.631 1.00 98.00 85 LEU A CA 1
ATOM 628 C C . LEU A 1 85 ? -0.464 -3.465 -7.036 1.00 98.00 85 LEU A C 1
ATOM 630 O O . LEU A 1 85 ? -1.353 -3.204 -7.844 1.00 98.00 85 LEU A O 1
ATOM 634 N N . ASN A 1 86 ? 0.825 -3.417 -7.362 1.00 97.31 86 ASN A N 1
ATOM 635 C CA . ASN A 1 86 ? 1.286 -3.412 -8.742 1.00 97.31 86 ASN A CA 1
ATOM 636 C C . ASN A 1 86 ? 1.662 -4.850 -9.165 1.00 97.31 86 ASN A C 1
ATOM 638 O O . ASN A 1 86 ? 2.707 -5.355 -8.743 1.00 97.31 86 ASN A O 1
ATOM 642 N N . PRO A 1 87 ? 0.881 -5.505 -10.044 1.00 96.50 87 PRO A N 1
ATOM 643 C CA . PRO A 1 87 ? 1.144 -6.883 -10.455 1.00 96.50 87 PRO A CA 1
ATOM 644 C C . PRO A 1 87 ? 2.344 -7.037 -11.401 1.00 96.50 87 PRO A C 1
ATOM 646 O O . PRO A 1 87 ? 2.738 -8.157 -11.692 1.00 96.50 87 PRO A O 1
ATOM 649 N N . ARG A 1 88 ? 2.952 -5.952 -11.897 1.00 95.50 88 ARG A N 1
ATOM 650 C CA . ARG A 1 88 ? 4.119 -6.017 -12.799 1.00 95.50 88 ARG A CA 1
ATOM 651 C C . ARG A 1 88 ? 5.432 -6.185 -12.038 1.00 95.50 88 ARG A C 1
ATOM 653 O O . ARG A 1 88 ? 6.364 -6.806 -12.537 1.00 95.50 88 ARG A O 1
ATOM 660 N N . ASN A 1 89 ? 5.520 -5.614 -10.836 1.00 95.94 89 ASN A N 1
ATOM 661 C CA . ASN A 1 89 ? 6.737 -5.631 -10.016 1.00 95.94 89 ASN A CA 1
ATOM 662 C C . ASN A 1 89 ? 6.540 -6.264 -8.624 1.00 95.94 89 ASN A C 1
ATOM 664 O O . ASN A 1 89 ? 7.531 -6.509 -7.924 1.00 95.94 89 ASN A O 1
ATOM 668 N N . GLY A 1 90 ? 5.291 -6.554 -8.245 1.00 96.75 90 GLY A N 1
ATOM 669 C CA . GLY A 1 90 ? 4.903 -7.157 -6.972 1.00 96.75 90 GLY A CA 1
ATOM 670 C C . GLY A 1 90 ? 4.876 -6.170 -5.805 1.00 96.75 90 GLY A C 1
ATOM 671 O O . GLY A 1 90 ? 4.772 -6.601 -4.663 1.00 96.75 90 GLY A O 1
ATOM 672 N N . TYR A 1 91 ? 5.030 -4.863 -6.043 1.00 98.25 91 TYR A N 1
ATOM 673 C CA . TYR A 1 91 ? 5.044 -3.859 -4.975 1.00 98.25 91 TYR A CA 1
ATOM 674 C C . TYR A 1 91 ? 3.636 -3.671 -4.420 1.00 98.25 91 TYR A C 1
ATOM 676 O O . TYR A 1 91 ? 2.667 -3.609 -5.180 1.00 98.25 91 TYR A O 1
ATOM 684 N N . LYS A 1 92 ? 3.538 -3.522 -3.099 1.00 98.12 92 LYS A N 1
ATOM 685 C CA . LYS A 1 92 ? 2.274 -3.274 -2.403 1.00 98.12 92 LYS A CA 1
ATOM 686 C C . LYS A 1 92 ? 2.373 -1.983 -1.602 1.00 98.12 92 LYS A C 1
ATOM 688 O O . LYS A 1 92 ? 3.230 -1.858 -0.736 1.00 98.12 92 LYS A O 1
ATOM 693 N N . TYR A 1 93 ? 1.485 -1.036 -1.870 1.00 98.00 93 TYR A N 1
ATOM 694 C CA . TYR A 1 93 ? 1.426 0.236 -1.152 1.00 98.00 93 TYR A CA 1
ATOM 695 C C . TYR A 1 93 ? 0.348 0.150 -0.070 1.00 98.00 93 TYR A C 1
ATOM 697 O O . TYR A 1 93 ? -0.814 -0.081 -0.416 1.00 98.00 93 TYR A O 1
ATOM 705 N N . PRO A 1 94 ? 0.691 0.284 1.223 1.00 97.88 94 PRO A N 1
ATOM 706 C CA . PRO A 1 94 ? -0.294 0.187 2.287 1.00 97.88 94 PRO A CA 1
ATOM 707 C C . PRO A 1 94 ? -1.233 1.391 2.262 1.00 97.88 94 PRO A C 1
ATOM 709 O O . PRO A 1 94 ? -0.831 2.527 2.012 1.00 97.88 94 PRO A O 1
ATOM 712 N N . ILE A 1 95 ? -2.493 1.138 2.577 1.00 97.38 95 ILE A N 1
ATOM 713 C CA . ILE A 1 95 ? -3.490 2.160 2.869 1.00 97.38 95 ILE A CA 1
ATOM 714 C C . ILE A 1 95 ? -3.552 2.260 4.386 1.00 97.38 95 ILE A C 1
ATOM 716 O O . ILE A 1 95 ? -3.753 1.246 5.051 1.00 97.38 95 ILE A O 1
ATOM 720 N N . ARG A 1 96 ? -3.352 3.453 4.949 1.00 95.06 96 ARG A N 1
ATOM 721 C CA . ARG A 1 96 ? -3.385 3.671 6.401 1.00 95.06 96 ARG A CA 1
ATOM 722 C C . ARG A 1 96 ? -4.334 4.801 6.741 1.00 95.06 96 ARG A C 1
ATOM 724 O O . ARG A 1 96 ? -4.175 5.905 6.233 1.00 95.06 96 ARG A O 1
ATOM 731 N N . ASN A 1 97 ? -5.330 4.530 7.581 1.00 93.50 97 ASN A N 1
ATOM 732 C CA . ASN A 1 97 ? -6.421 5.466 7.888 1.00 93.50 97 ASN A CA 1
ATOM 733 C C . ASN A 1 97 ? -7.092 6.069 6.632 1.00 93.50 97 ASN A C 1
ATOM 735 O O . ASN A 1 97 ? -7.450 7.244 6.615 1.00 93.50 97 ASN A O 1
ATOM 739 N N . GLY A 1 98 ? -7.226 5.284 5.561 1.00 94.31 98 GLY A N 1
ATOM 740 C CA . GLY A 1 98 ? -7.780 5.732 4.277 1.00 94.31 98 GLY A CA 1
ATOM 741 C C . GLY A 1 98 ? -6.814 6.555 3.418 1.00 94.31 98 GLY A C 1
ATOM 742 O O . GLY A 1 98 ? -7.215 7.058 2.374 1.00 94.31 98 GLY A O 1
ATOM 743 N N . ILE A 1 99 ? -5.545 6.682 3.821 1.00 94.69 99 ILE A N 1
ATOM 744 C CA . ILE A 1 99 ? -4.500 7.400 3.085 1.00 94.69 99 ILE A CA 1
ATOM 745 C C . ILE A 1 99 ? -3.571 6.378 2.409 1.00 94.69 99 ILE A C 1
ATOM 747 O O . ILE A 1 99 ? -2.854 5.654 3.107 1.00 94.69 99 ILE A O 1
ATOM 751 N N . PRO A 1 100 ? -3.549 6.299 1.066 1.00 96.06 100 PRO A N 1
ATOM 752 C CA . PRO A 1 100 ? -2.558 5.511 0.338 1.00 96.06 100 PRO A CA 1
ATOM 753 C C . PRO A 1 100 ? -1.140 6.037 0.575 1.00 96.06 100 PRO A C 1
ATOM 755 O O . PRO A 1 100 ? -0.831 7.186 0.253 1.00 96.06 100 PRO A O 1
ATOM 758 N N . VAL A 1 101 ? -0.250 5.194 1.094 1.00 97.12 101 VAL A N 1
ATOM 759 C CA . VAL A 1 101 ? 1.163 5.543 1.279 1.00 97.12 101 VAL A CA 1
ATOM 760 C C . VAL A 1 101 ? 1.924 5.247 -0.015 1.00 97.12 101 VAL A C 1
ATOM 762 O O . VAL A 1 101 ? 2.506 4.181 -0.202 1.00 97.12 101 VAL A O 1
ATOM 765 N N . MET A 1 102 ? 1.903 6.213 -0.935 1.00 97.19 102 MET A N 1
ATOM 766 C CA . MET A 1 102 ? 2.464 6.101 -2.291 1.00 97.19 102 MET A CA 1
ATOM 767 C C . MET A 1 102 ? 3.981 6.360 -2.344 1.00 97.19 102 MET A C 1
ATOM 769 O O . MET A 1 102 ? 4.468 7.090 -3.207 1.00 97.19 102 MET A O 1
ATOM 773 N N . LEU A 1 103 ? 4.732 5.767 -1.411 1.00 97.62 103 LEU A N 1
ATOM 774 C CA . LEU A 1 103 ? 6.196 5.840 -1.347 1.00 97.62 103 LEU A CA 1
ATOM 775 C C . LEU A 1 103 ? 6.825 4.567 -1.921 1.00 97.62 103 LEU A C 1
ATOM 777 O O . LEU A 1 103 ? 6.340 3.459 -1.684 1.00 97.62 103 LEU A O 1
ATOM 781 N N . ILE A 1 104 ? 7.918 4.714 -2.671 1.00 97.88 104 ILE A N 1
ATOM 782 C CA . ILE A 1 104 ? 8.607 3.586 -3.319 1.00 97.88 104 ILE A CA 1
ATOM 783 C C . ILE A 1 104 ? 9.183 2.628 -2.267 1.00 97.88 104 ILE A C 1
ATOM 785 O O . ILE A 1 104 ? 9.123 1.411 -2.440 1.00 97.88 104 ILE A O 1
ATOM 789 N N . GLU A 1 105 ? 9.710 3.165 -1.171 1.00 97.50 105 GLU A N 1
ATOM 790 C CA . GLU A 1 105 ? 10.307 2.422 -0.060 1.00 97.50 105 GLU A CA 1
ATOM 791 C C . GLU A 1 105 ? 9.276 1.512 0.614 1.00 97.50 105 GLU A C 1
ATOM 793 O O . GLU A 1 105 ? 9.549 0.335 0.848 1.00 97.50 105 GLU A O 1
ATOM 798 N N . GLU A 1 106 ? 8.065 2.025 0.836 1.00 97.56 106 GLU A N 1
ATOM 799 C CA . GLU A 1 106 ? 6.949 1.251 1.384 1.00 97.56 106 GLU A CA 1
ATOM 800 C C . GLU A 1 106 ? 6.496 0.168 0.399 1.00 97.56 106 GLU A C 1
ATOM 802 O O . GLU A 1 106 ? 6.334 -0.989 0.781 1.00 97.56 106 GLU A O 1
ATOM 807 N N . GLY A 1 107 ? 6.410 0.494 -0.895 1.00 97.81 107 GLY A N 1
ATOM 808 C CA . GLY A 1 107 ? 6.130 -0.490 -1.945 1.00 97.81 107 GLY A CA 1
ATOM 809 C C . GLY A 1 107 ? 7.118 -1.663 -1.956 1.00 97.81 107 GLY A C 1
ATOM 810 O O . GLY A 1 107 ? 6.711 -2.822 -2.067 1.00 97.81 107 GLY A O 1
ATOM 811 N N . LYS A 1 108 ? 8.418 -1.367 -1.807 1.00 97.25 108 LYS A N 1
ATOM 812 C CA . LYS A 1 108 ? 9.498 -2.364 -1.728 1.00 97.25 108 LYS A CA 1
ATOM 813 C C . LYS A 1 108 ? 9.429 -3.190 -0.446 1.00 97.25 108 LYS A C 1
ATOM 815 O O . LYS A 1 108 ? 9.648 -4.398 -0.503 1.00 97.25 1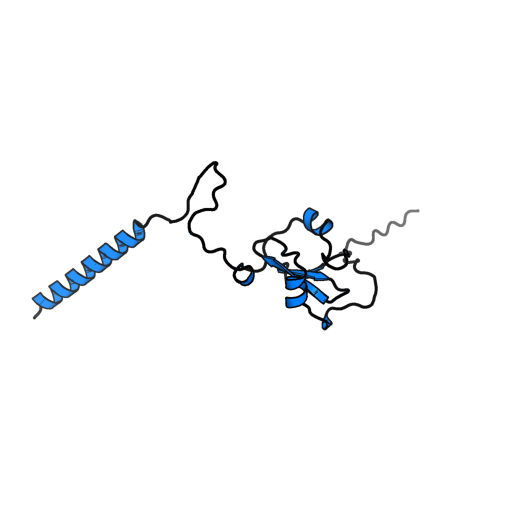08 LYS A O 1
ATOM 820 N N . LYS A 1 109 ? 9.112 -2.559 0.688 1.00 97.56 109 LYS A N 1
ATOM 821 C CA . LYS A 1 109 ? 8.978 -3.211 1.999 1.00 97.56 109 LYS A CA 1
ATOM 822 C C . LYS A 1 109 ? 7.916 -4.310 1.997 1.00 97.56 109 LYS A C 1
ATOM 824 O O . LYS A 1 109 ? 8.141 -5.364 2.583 1.00 97.56 109 LYS A O 1
ATOM 829 N N . TYR A 1 110 ? 6.795 -4.084 1.313 1.00 97.19 110 TYR A N 1
ATOM 830 C CA . TYR A 1 110 ? 5.692 -5.046 1.201 1.00 97.19 110 TYR A CA 1
ATOM 831 C C . TYR A 1 110 ? 5.686 -5.820 -0.124 1.00 97.19 110 TYR A C 1
ATOM 833 O O . TYR A 1 110 ? 4.666 -6.401 -0.493 1.00 97.19 110 TYR A O 1
ATOM 841 N N . ARG A 1 111 ? 6.801 -5.824 -0.862 1.00 97.69 111 ARG A N 1
ATOM 842 C CA . ARG A 1 111 ? 6.881 -6.505 -2.153 1.00 97.69 111 ARG A CA 1
ATOM 843 C C . ARG A 1 111 ? 6.664 -8.009 -2.004 1.00 97.69 111 ARG A C 1
ATOM 845 O O . ARG A 1 111 ? 7.376 -8.666 -1.249 1.00 97.69 111 ARG A O 1
ATOM 852 N N . ASP A 1 112 ? 5.787 -8.555 -2.838 1.00 97.12 112 ASP A N 1
ATOM 853 C CA . ASP A 1 112 ? 5.574 -9.991 -2.982 1.00 97.12 112 ASP A CA 1
ATOM 854 C C . ASP A 1 112 ? 5.842 -10.434 -4.434 1.00 97.12 112 ASP A C 1
ATOM 856 O O . ASP A 1 112 ? 5.026 -10.190 -5.328 1.00 97.12 112 ASP A O 1
ATOM 860 N N . PRO A 1 113 ? 6.991 -11.081 -4.704 1.00 96.25 113 PRO A N 1
ATOM 861 C CA . PRO A 1 113 ? 7.327 -11.564 -6.040 1.00 96.25 113 PRO A CA 1
ATOM 862 C C . PRO A 1 113 ? 6.375 -12.636 -6.581 1.00 96.25 113 PRO A C 1
ATOM 864 O O . PRO A 1 113 ? 6.309 -12.807 -7.795 1.00 96.25 113 PRO A O 1
ATOM 867 N N . SER A 1 114 ? 5.656 -13.358 -5.716 1.00 96.00 114 SER A N 1
ATOM 868 C CA . SER A 1 114 ? 4.722 -14.406 -6.146 1.00 96.00 114 SER A CA 1
ATOM 869 C C . SER A 1 114 ? 3.463 -13.843 -6.811 1.00 96.00 114 SER A C 1
ATOM 871 O O . SER A 1 114 ? 2.804 -14.545 -7.573 1.00 96.00 114 SER A O 1
ATOM 873 N N . LEU A 1 115 ? 3.168 -12.559 -6.581 1.00 94.44 115 LEU A N 1
ATOM 874 C CA . LEU A 1 115 ? 2.026 -11.846 -7.156 1.00 94.44 115 LEU A CA 1
ATOM 875 C C . LEU A 1 115 ? 2.350 -11.177 -8.503 1.00 94.44 115 LEU A C 1
ATOM 877 O O . LEU A 1 115 ? 1.515 -10.447 -9.045 1.00 94.44 115 LEU A O 1
ATOM 881 N N . ILE A 1 116 ? 3.556 -11.393 -9.041 1.00 95.94 116 ILE A N 1
ATOM 882 C CA . ILE A 1 116 ? 3.962 -10.835 -10.332 1.00 95.94 116 ILE A CA 1
ATOM 883 C C . ILE A 1 116 ? 3.295 -11.614 -11.469 1.00 95.94 116 ILE A C 1
ATOM 885 O O . ILE A 1 116 ? 3.503 -12.818 -11.611 1.00 95.94 116 ILE A O 1
ATOM 889 N N . ARG A 1 117 ? 2.544 -10.910 -12.319 1.00 92.38 117 ARG A N 1
ATOM 890 C CA . ARG A 1 117 ? 1.930 -11.452 -13.538 1.00 92.38 117 ARG A CA 1
ATOM 891 C C . ARG A 1 117 ? 2.721 -11.016 -14.767 1.00 92.38 117 ARG A C 1
ATOM 893 O O . ARG A 1 117 ? 3.047 -9.841 -14.919 1.00 92.38 117 ARG A O 1
ATOM 900 N N . GLN A 1 118 ? 3.051 -11.981 -15.624 1.00 76.62 118 GLN A N 1
ATOM 901 C CA . GLN A 1 118 ? 3.856 -11.760 -16.834 1.00 76.62 118 GLN A CA 1
ATOM 902 C C . GLN A 1 118 ? 3.010 -11.305 -18.031 1.00 76.62 118 GLN A C 1
ATOM 904 O O . GLN A 1 118 ? 3.526 -10.776 -19.014 1.00 76.62 118 GLN A O 1
ATOM 909 N N . ASP A 1 119 ? 1.702 -11.475 -17.927 1.00 66.50 119 ASP A N 1
ATOM 910 C CA . ASP A 1 119 ? 0.731 -11.209 -18.968 1.00 66.50 119 ASP A CA 1
ATOM 911 C C . ASP A 1 119 ? 0.340 -9.732 -18.849 1.00 66.50 119 ASP A C 1
ATOM 913 O O . ASP A 1 119 ? -0.303 -9.319 -17.885 1.00 66.50 119 ASP A O 1
ATOM 917 N N . GLY A 1 120 ? 0.789 -8.907 -19.797 1.00 54.59 120 GLY A N 1
ATOM 918 C CA . GLY A 1 120 ? 0.664 -7.443 -19.797 1.00 54.59 120 GLY A CA 1
ATOM 919 C C . GLY A 1 120 ? -0.761 -6.871 -19.895 1.00 54.59 120 GLY A C 1
ATOM 920 O O . GLY A 1 120 ? -0.957 -5.872 -20.579 1.00 54.59 120 GLY A O 1
ATOM 921 N N . ALA A 1 121 ? -1.752 -7.467 -19.232 1.00 53.69 121 ALA A N 1
ATOM 922 C CA . ALA A 1 121 ? -3.155 -7.069 -19.243 1.00 53.69 121 ALA A CA 1
ATOM 923 C C . ALA A 1 121 ? -3.742 -7.085 -17.819 1.00 53.69 121 ALA A C 1
ATOM 925 O O . ALA A 1 121 ? -4.427 -8.014 -17.398 1.00 53.69 121 ALA A O 1
ATOM 926 N N . GLY A 1 122 ? -3.479 -6.025 -17.056 1.00 50.03 122 GLY A N 1
ATOM 927 C CA . GLY A 1 122 ? -4.190 -5.743 -15.809 1.00 50.03 122 GLY A CA 1
ATOM 928 C C . GLY A 1 122 ? -5.447 -4.924 -16.081 1.00 50.03 122 GLY A C 1
ATOM 929 O O . GLY A 1 122 ? -5.414 -3.716 -15.882 1.00 50.03 122 GLY A O 1
ATOM 930 N N . ALA A 1 123 ? -6.506 -5.556 -16.594 1.00 52.44 123 ALA A N 1
ATOM 931 C CA . ALA A 1 123 ? -7.894 -5.093 -16.484 1.00 52.44 123 ALA A CA 1
ATOM 932 C C . ALA A 1 123 ? -8.833 -6.092 -17.173 1.00 52.44 123 ALA A C 1
ATOM 934 O O . ALA A 1 123 ? -8.859 -6.144 -18.397 1.00 52.44 123 ALA A O 1
ATOM 935 N N . GLN A 1 124 ? -9.618 -6.837 -16.393 1.00 42.62 124 GLN A N 1
ATOM 936 C CA . GLN A 1 124 ? -11.004 -7.212 -16.711 1.00 42.62 124 GLN A CA 1
ATOM 937 C C . GLN A 1 124 ? -11.588 -7.978 -15.522 1.00 42.62 124 GLN A C 1
ATOM 939 O O . GLN A 1 124 ? -11.670 -9.200 -15.496 1.00 42.62 124 GLN A O 1
ATOM 944 N N . GLN A 1 125 ? -12.007 -7.218 -14.514 1.00 44.38 125 GLN A N 1
ATOM 945 C CA . GLN A 1 125 ? -13.037 -7.665 -13.588 1.00 44.38 125 GLN A CA 1
ATOM 946 C C . GLN A 1 125 ? -14.352 -7.062 -14.092 1.00 44.38 125 GLN A C 1
ATOM 948 O O . GLN A 1 125 ? -14.811 -6.028 -13.620 1.00 44.38 125 GLN A O 1
ATOM 953 N N . THR A 1 126 ? -14.900 -7.648 -15.157 1.00 43.22 126 THR A N 1
ATOM 954 C CA . THR A 1 126 ? -16.274 -7.387 -15.595 1.00 43.22 126 THR A CA 1
ATOM 955 C C . THR A 1 126 ? -17.174 -8.363 -14.857 1.00 43.22 126 THR A C 1
ATOM 957 O O . THR A 1 126 ? -17.265 -9.533 -15.220 1.00 43.22 126 THR A O 1
ATOM 960 N N . SER A 1 127 ? -17.781 -7.884 -13.779 1.00 56.34 127 SER A N 1
ATOM 961 C CA . SER A 1 127 ? -18.869 -8.555 -13.080 1.00 56.34 127 SER A CA 1
ATOM 962 C C . SER A 1 127 ? -20.158 -8.447 -13.905 1.00 56.34 127 SER A C 1
ATOM 964 O O . SER A 1 127 ? -20.605 -7.338 -14.187 1.00 56.34 127 SER A O 1
ATOM 966 N N . ASP A 1 128 ? -20.697 -9.600 -14.295 1.00 56.28 128 ASP A N 1
ATOM 967 C CA . ASP A 1 128 ? -22.107 -9.944 -14.535 1.00 56.28 128 ASP A CA 1
ATOM 968 C C . ASP A 1 128 ? -23.135 -8.844 -14.878 1.00 56.28 128 ASP A C 1
ATOM 970 O O . ASP A 1 128 ? -23.524 -8.047 -14.026 1.00 56.28 128 ASP A O 1
ATOM 974 N N . ALA A 1 129 ? -23.734 -8.948 -16.075 1.00 50.53 129 ALA A N 1
ATOM 975 C CA . ALA A 1 129 ? -25.175 -8.742 -16.301 1.00 50.53 129 ALA A CA 1
ATOM 976 C C . ALA A 1 129 ? -25.635 -9.442 -17.610 1.00 50.53 129 ALA A C 1
ATOM 978 O O . ALA A 1 129 ? -24.823 -9.631 -18.517 1.00 50.53 129 ALA A O 1
ATOM 979 N N . PRO A 1 130 ? -26.909 -9.878 -17.709 1.00 55.03 130 PRO A N 1
ATOM 980 C CA . PRO A 1 130 ? -27.298 -11.129 -18.364 1.00 55.03 130 PRO A CA 1
ATOM 981 C C . PRO A 1 130 ? -27.635 -11.011 -19.857 1.00 55.03 130 PRO A C 1
ATOM 983 O O . PRO A 1 130 ? -28.019 -9.959 -20.363 1.00 55.03 130 PRO A O 1
ATOM 986 N N . GLN A 1 131 ? -27.551 -12.157 -20.540 1.00 52.62 131 GLN A N 1
ATOM 987 C CA . GLN A 1 131 ? -27.982 -12.357 -21.922 1.00 52.62 131 GLN A CA 1
ATOM 988 C C . GLN A 1 131 ? -29.456 -11.966 -22.108 1.00 52.62 131 GLN A C 1
ATOM 990 O O . GLN A 1 131 ? -30.354 -12.672 -21.652 1.00 52.62 131 GLN A O 1
ATOM 995 N N . ALA A 1 132 ? -29.707 -10.880 -22.838 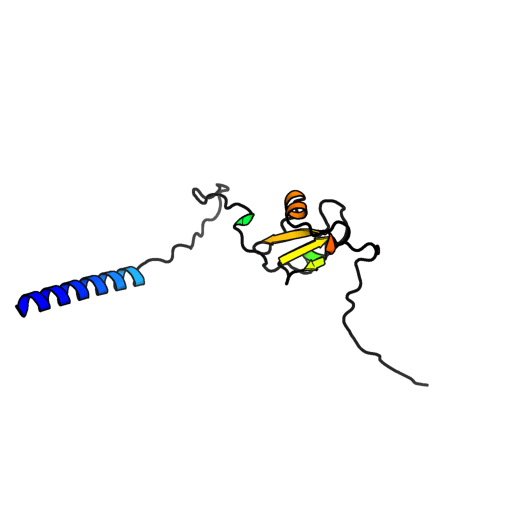1.00 50.00 132 ALA A N 1
ATOM 996 C CA . ALA A 1 132 ? -31.002 -10.631 -23.454 1.00 50.00 132 ALA A CA 1
ATOM 997 C C . ALA A 1 132 ? -31.005 -11.287 -24.840 1.00 50.00 132 ALA A C 1
ATOM 999 O O . ALA A 1 132 ? -30.446 -10.774 -25.809 1.00 50.00 132 ALA A O 1
ATOM 1000 N N . SER A 1 133 ? -31.605 -12.470 -24.899 1.00 52.91 133 SER A N 1
ATOM 1001 C CA . SER A 1 133 ? -32.102 -13.063 -26.131 1.00 52.91 133 SER A CA 1
ATOM 1002 C C . SER A 1 133 ? -33.361 -12.298 -26.543 1.00 52.91 133 SER A C 1
ATOM 1004 O O . SER A 1 133 ? -34.407 -12.441 -25.921 1.00 52.91 133 SER A O 1
ATOM 1006 N N . THR A 1 134 ? -33.264 -11.496 -27.601 1.00 56.56 134 THR A N 1
ATOM 1007 C CA . THR A 1 134 ? -34.438 -11.006 -28.331 1.00 56.56 134 THR A CA 1
ATOM 1008 C C . THR A 1 134 ? -34.324 -11.502 -29.765 1.00 56.56 134 THR A C 1
ATOM 1010 O O . THR A 1 134 ? -33.610 -10.933 -30.586 1.00 56.56 134 THR A O 1
ATOM 1013 N N . GLN A 1 135 ? -34.985 -12.629 -30.029 1.00 61.62 135 GLN A N 1
ATOM 1014 C CA . GLN A 1 135 ? -35.404 -13.048 -31.363 1.00 61.62 135 GLN A CA 1
ATOM 1015 C C . GLN A 1 135 ? -36.774 -12.427 -31.631 1.00 61.62 135 GLN A C 1
ATOM 1017 O O . GLN A 1 135 ? -37.733 -12.919 -31.057 1.00 61.62 135 GLN A O 1
ATOM 1022 N N . GLU A 1 136 ? -36.859 -11.421 -32.498 1.00 52.84 136 GLU A N 1
ATOM 1023 C CA . GLU A 1 136 ? -38.061 -11.011 -33.255 1.00 52.84 136 GLU A CA 1
ATOM 1024 C C . GLU A 1 136 ? -37.538 -10.180 -34.449 1.00 52.84 136 GLU A C 1
ATOM 1026 O O . GLU A 1 136 ? -36.713 -9.297 -34.231 1.00 52.84 136 GLU A O 1
ATOM 1031 N N . GLY A 1 137 ? -37.861 -10.377 -35.727 1.00 49.88 137 GLY A N 1
ATOM 1032 C CA . GLY A 1 137 ? -38.667 -11.339 -36.476 1.00 49.88 137 GLY A CA 1
ATOM 1033 C C . GLY A 1 137 ? -38.326 -11.202 -37.967 1.00 49.88 137 GLY A C 1
ATOM 1034 O O . GLY A 1 137 ? -37.602 -10.241 -38.322 1.00 49.88 137 GLY A O 1
#

Organism: NCBI:txid1204385

Foldseek 3Di:
DVVVVVVVVVVVVVVVVVVVCCVVPPDPPDDDPDDDDPDDPPDDDPDDPVPFDFAADEDPVVQVCDAQPPPRHHWDQDDVRQWTADQQFQFTFGQGNNRTNRDVVNRVVRGDPVSHDPPPDPDDPDDDDDDDDDDDD

InterPro domains:
  IPR005651 Trm112-like [MF_01187] (58-111)
  IPR005651 Trm112-like [PF03966] (61-98)

=== Feature glossary ===
A reading guide for the features in this record.

Start from the sequence.

  · This is the polypeptide sequence — one letter per residue, N-terminus first. Length ranges from a few dozen residues for small domains to over a thousand for large multi-domain proteins.

Fold it, and you get atomic coordinates and the backbone conformation that goes with them.

  · Structure coordinates are given as an mmCIF _atom_site loop: one row per atom with element, residue name, chain id, sequence number, and x/y/z position in Å. Only the four main-chain atoms per residue are included here; side chains are omitted to keep the record compact.

  · Backbone dihedral angles. Every residue except chain termini has a φ (preceding-C → N → Cα → C) and a ψ (N → Cα → C → next-N). They are reported in degrees following the IUPAC sign convention. Secondary structure is essentially a statement about which (φ, ψ) basin each residue occupies.

  · The SS8 string is DSSP's per-residue secondary-structure call. α-helix (H) means an i→i+4 H-bond ladder; β-strand (E) means the residue participates in a β-sheet; 3₁₀ (G) and π (I) are tighter and wider helices; T/S are turns/bends; '-' is loop.

  · SS3 is a coarse helix/strand/coil call (letters a/b/c) made by the P-SEA algorithm from inter-Cα distances and dihedrals. It is less detailed than DSSP but needs only Cα positions.

Summarize the fold with a handful of shape descriptors and a per-residue structural alphabet.

  · Radius of gyration (Rg) is the root-mean-square distance of Cα atoms from their centroid — a single number for overall size and compactness. A globular domain of N residues has Rg ≈ 2.2·N^0.38 Å; an extended or disordered chain has a much larger Rg. The Cα contact count is the number of residue pairs whose Cα atoms are within 8 Å and are more than four positions apart in sequence — a standard proxy for tertiary packing density. The bounding box is the smallest axis-aligned box enclosing all Cα atoms.

  · The Foldseek 3Di string encodes local tertiary geometry as a 20-letter alphabet — one character per residue — derived from the relative positions of nearby Cα atoms. Unlike the amino-acid sequence, 3Di is a direct function of the 3D structure, so two proteins with the same fold have similar 3Di strings even at low sequence identity.

  · Solvent-accessible surface area (SASA) is the area in Å² traced out by the centre of a 1.4 Å probe sphere (a water molecule) rolled over the protein's van der Waals surface (Shrake–Rupley / Lee–Richards construction). Buried residues have near-zero SASA; fully exposed residues can exceed 200 Å². The total SASA scales roughly with the number of surface residues.

Ask how reliable the model is.

  · pLDDT (predicted Local Distance Difference Test) is AlphaFold's per-residue confidence score, ranging from 0 to 100. Values above 90 indicate high confidence (typically well-packed cores); 70–90 is confident; 50–70 low confidence; below 50 usually means the region is disordered or the prediction is unreliable there. AlphaFold stores pLDDT in the mmCIF B-factor column.

  · B-factor (Debye–Waller factor) reflects atomic displacement in the crystal lattice. It is an experimental observable (units Å²), not a prediction; low values mean the atom is pinned down, high values mean it moves or is heterogeneous across the crystal.

  · Predicted Aligned Error (PAE) is an AlphaFold confidence matrix: entry (i, j) is the expected error in the position of residue j, in ångströms, when the prediction is superimposed on the true structure at residue i. Low PAE within a block of residues means that block is internally rigid and well-predicted; high PAE between two blocks means their relative placement is uncertain even if each block individually is confident.

Place it in context: what it resembles, what it is annotated as, and how it looks.

  · Nearest PDB neighbors are the top structural matches found by Foldseek when searching this structure against the entire Protein Data Bank. Each hit reports a TM-score (0 to 1; >0.5 almost always implies the same fold) and an E-value. These are *structural* homologs — they may share no detectable sequence similarity.

  · Functional annotations link the protein to curated databases. InterPro entries identify conserved domains and families by matching the sequence against member-database signatures (Pfam, PROSITE, CDD, …). Gene Ontology (GO) terms describe molecular function, biological process, and cellular component in a controlled vocabulary. CATH places the structure in a hierarchical fold classification (Class/Architecture/Topology/Homologous-superfamily). The organism is the source species.

  · Three diagnostic plots accompany the record. The Cα contact map visualizes the tertiary structure as a 2D adjacency matrix (8 Å cutoff, sequence-local contacts suppressed). The Ramachandran plot shows the distribution of backbone (φ, ψ) torsions, with points in the α and β basins reflecting secondary structure content. The PAE plot shows AlphaFold's inter-residue confidence as a color matrix.

  · Six rendered views show the 3D structure from the faces of a cube — i.e. along ±x, ±y, ±z. Rendering representation is drawn randomly per protein from cartoon (secondary-structure ribbons), sticks (backbone bonds), or molecular surface; coloring is either N→C rainbow (blue at the N-terminus through red at the C-terminus) or one color per chain.